Protein AF-A0A482UJD5-F1 (afdb_monomer)

Nearest PDB structures (foldseek):
  8xbt-assembly1_N  TM=9.137E-01  e=8.968E-06  Homo sapiens
  5nwl-assembly2_N  TM=9.679E-01  e=3.492E-05  Homo sapiens
  5nwl-assembly2_H  TM=9.721E-01  e=4.282E-05  Homo sapiens
  5nwl-assembly1_D  TM=9.813E-01  e=5.619E-05  Homo sapiens
  8gyk-assembly1_B  TM=9.542E-01  e=8.449E-05  Homo sapiens

Structure (mmCIF, N/CA/C/O backbone):
data_AF-A0A482UJD5-F1
#
_entry.id   AF-A0A482UJD5-F1
#
loop_
_atom_site.group_PDB
_atom_site.id
_atom_site.type_symbol
_atom_site.label_atom_id
_atom_site.label_alt_id
_atom_site.label_comp_id
_atom_site.label_asym_id
_atom_site.label_entity_id
_atom_site.label_seq_id
_atom_site.pdbx_PDB_ins_code
_atom_site.Cartn_x
_atom_site.Cartn_y
_atom_site.Cartn_z
_atom_site.occupancy
_atom_site.B_iso_or_equiv
_atom_site.auth_seq_id
_atom_site.auth_comp_id
_atom_site.auth_asym_id
_atom_site.auth_atom_id
_atom_site.pdbx_PDB_model_num
ATOM 1 N N . LEU A 1 1 ? 8.926 11.710 -7.512 1.00 46.88 1 LEU A N 1
ATOM 2 C CA . LEU A 1 1 ? 7.544 11.847 -6.994 1.00 46.88 1 LEU A CA 1
ATOM 3 C C . LEU A 1 1 ? 6.879 10.476 -7.021 1.00 46.88 1 LEU A C 1
ATOM 5 O O . LEU A 1 1 ? 6.949 9.832 -8.053 1.00 46.88 1 LEU A O 1
ATOM 9 N N . GLY A 1 2 ? 6.278 10.023 -5.917 1.00 64.31 2 GLY A N 1
ATOM 10 C CA . GLY A 1 2 ? 5.357 8.874 -5.939 1.00 64.31 2 GLY A CA 1
ATOM 11 C C . GLY A 1 2 ? 3.920 9.342 -6.150 1.00 64.31 2 GLY A C 1
ATOM 12 O O . GLY A 1 2 ? 3.647 10.535 -6.004 1.00 64.31 2 GLY A O 1
ATOM 13 N N . THR A 1 3 ? 3.009 8.435 -6.479 1.00 79.56 3 THR A N 1
ATOM 14 C CA . THR A 1 3 ? 1.579 8.703 -6.741 1.00 79.56 3 THR A CA 1
ATOM 15 C C . THR A 1 3 ? 0.713 8.580 -5.485 1.00 79.56 3 THR A C 1
ATOM 17 O O . THR A 1 3 ? -0.313 9.257 -5.354 1.00 79.56 3 THR A O 1
ATOM 20 N N . PHE A 1 4 ? 1.142 7.775 -4.512 1.00 89.94 4 PHE A N 1
ATOM 21 C CA . PHE A 1 4 ? 0.426 7.604 -3.253 1.00 89.94 4 PHE A CA 1
ATOM 22 C C . PHE A 1 4 ? 0.446 8.884 -2.400 1.00 89.94 4 PHE A C 1
ATOM 24 O O . PHE A 1 4 ? 1.473 9.557 -2.262 1.00 89.94 4 PHE A O 1
ATOM 31 N N . ARG A 1 5 ? -0.719 9.254 -1.861 1.00 91.44 5 ARG A N 1
ATOM 32 C CA . ARG A 1 5 ? -0.927 10.435 -1.010 1.00 91.44 5 ARG A CA 1
ATOM 33 C C . ARG A 1 5 ? -1.864 10.032 0.133 1.00 91.44 5 ARG A C 1
ATOM 35 O O . ARG A 1 5 ? -3.058 9.914 -0.140 1.00 91.44 5 ARG A O 1
ATOM 42 N N . PRO A 1 6 ? -1.369 9.865 1.372 1.00 89.69 6 PRO A N 1
ATOM 43 C CA . PRO A 1 6 ? -2.197 9.463 2.515 1.00 89.69 6 PRO A CA 1
ATOM 44 C C . PRO A 1 6 ? -3.411 10.3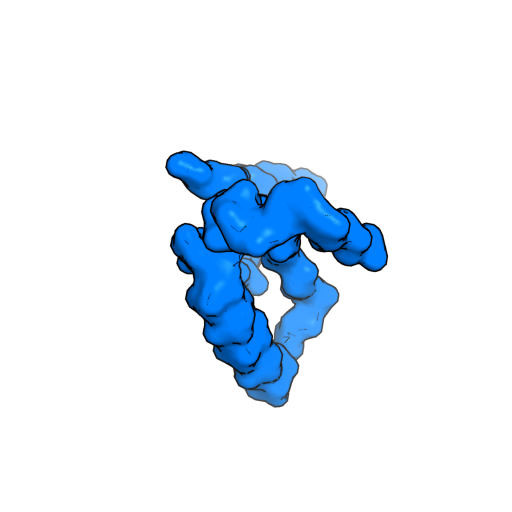71 2.742 1.00 89.69 6 PRO A C 1
ATOM 46 O O . PRO A 1 6 ? -4.495 9.892 3.042 1.00 89.69 6 PRO A O 1
ATOM 49 N N . LEU A 1 7 ? -3.274 11.674 2.472 1.00 91.25 7 LEU A N 1
ATOM 50 C CA . LEU A 1 7 ? -4.374 12.644 2.564 1.00 91.25 7 LEU A CA 1
ATOM 51 C C . LEU A 1 7 ? -5.586 12.302 1.677 1.00 91.25 7 LEU A C 1
ATOM 53 O O . LEU A 1 7 ? -6.694 12.730 1.978 1.00 91.25 7 LEU A O 1
ATOM 57 N N . ARG A 1 8 ? -5.411 11.517 0.601 1.00 94.31 8 ARG A N 1
ATOM 58 C CA . ARG A 1 8 ? -6.545 11.029 -0.201 1.00 94.31 8 ARG A CA 1
ATOM 59 C C . ARG A 1 8 ? -7.353 9.949 0.520 1.00 94.31 8 ARG A C 1
ATOM 61 O O . ARG A 1 8 ? -8.527 9.800 0.218 1.00 94.31 8 ARG A O 1
ATOM 68 N N . LEU A 1 9 ? -6.750 9.202 1.445 1.00 95.62 9 LEU A N 1
ATOM 69 C CA . LEU A 1 9 ? -7.473 8.228 2.264 1.00 95.62 9 LEU A CA 1
ATOM 70 C C . LEU A 1 9 ? -8.313 8.921 3.334 1.00 95.62 9 LEU A C 1
ATOM 72 O O . LEU A 1 9 ? -9.426 8.478 3.578 1.00 95.62 9 LEU A O 1
ATOM 76 N N . VAL A 1 10 ? -7.831 10.035 3.895 1.00 96.00 10 VAL A N 1
ATOM 77 C CA . VAL A 1 10 ? -8.583 10.842 4.872 1.00 96.00 10 VAL A CA 1
ATOM 78 C C . VAL A 1 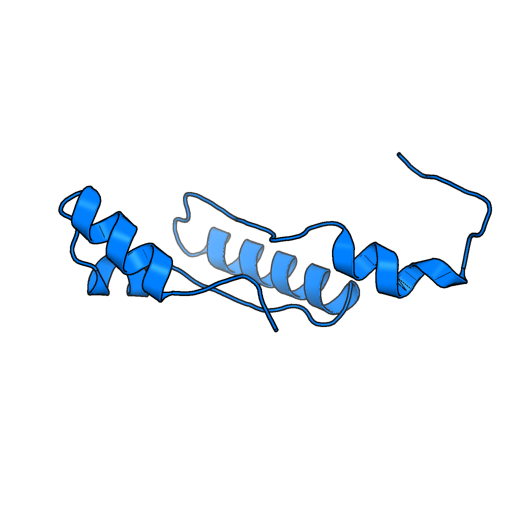10 ? -9.913 11.310 4.281 1.00 96.00 10 VAL A C 1
ATOM 80 O O . VAL A 1 10 ? -10.965 11.039 4.849 1.00 96.00 10 VAL A O 1
ATOM 83 N N . SER A 1 11 ? -9.893 11.913 3.088 1.00 96.25 11 SER A N 1
ATOM 84 C CA . SER A 1 11 ? -11.127 12.384 2.444 1.00 96.25 11 SER A CA 1
ATOM 85 C C . SER A 1 11 ? -12.083 11.250 2.050 1.00 96.25 11 SER A C 1
ATOM 87 O O . SER A 1 11 ? -13.300 11.436 2.032 1.00 96.25 11 SER A O 1
ATOM 89 N N . ILE A 1 12 ? -11.558 10.057 1.747 1.00 97.00 12 ILE A N 1
ATOM 90 C CA . ILE A 1 12 ? -12.377 8.860 1.514 1.00 97.00 12 ILE A CA 1
ATOM 91 C C . ILE A 1 12 ? -12.984 8.366 2.835 1.00 97.00 12 ILE A C 1
ATOM 93 O O . ILE A 1 12 ? -14.179 8.077 2.865 1.00 97.00 12 ILE A O 1
ATOM 97 N N . ALA A 1 13 ? -12.204 8.305 3.916 1.00 97.56 13 ALA A N 1
ATOM 98 C CA . ALA A 1 13 ? -12.665 7.882 5.237 1.00 97.56 13 ALA A CA 1
ATOM 99 C C . ALA A 1 13 ? -13.814 8.772 5.733 1.00 97.56 13 ALA A C 1
ATOM 101 O O . ALA A 1 13 ? -14.868 8.258 6.101 1.00 97.56 13 ALA A O 1
ATOM 102 N N . GLU A 1 14 ? -13.662 10.095 5.626 1.00 96.56 14 GLU A N 1
ATOM 103 C CA . GLU A 1 14 ? -14.700 11.071 5.980 1.00 96.56 14 GLU A CA 1
ATOM 104 C C . GLU A 1 14 ? -15.996 10.849 5.186 1.00 96.56 14 GLU A C 1
ATOM 106 O O . GLU A 1 14 ? -17.087 10.827 5.759 1.00 96.56 14 GLU A O 1
ATOM 111 N N . ARG A 1 15 ? -15.892 10.611 3.870 1.00 97.94 15 ARG A N 1
ATOM 112 C CA . ARG A 1 15 ? -17.053 10.321 3.010 1.00 97.94 15 ARG A CA 1
ATOM 113 C C . ARG A 1 15 ? -17.820 9.076 3.464 1.00 97.94 15 ARG A C 1
ATOM 115 O O . ARG A 1 15 ? -19.042 9.043 3.326 1.00 97.94 15 ARG A O 1
ATOM 122 N N . PHE A 1 16 ? -17.118 8.059 3.958 1.00 97.88 16 PHE A N 1
ATOM 123 C CA . PHE A 1 16 ? -17.708 6.812 4.448 1.00 97.88 16 PHE A CA 1
ATOM 124 C C . PHE A 1 16 ? -17.967 6.810 5.965 1.00 97.88 16 PHE A C 1
ATOM 126 O O . PHE A 1 16 ? -18.331 5.769 6.501 1.00 97.88 16 PHE A O 1
ATOM 133 N N . GLN A 1 17 ? -17.835 7.960 6.643 1.00 97.69 17 GLN A N 1
ATOM 134 C CA . GLN A 1 17 ? -18.044 8.110 8.092 1.00 97.69 17 GLN A CA 1
ATOM 135 C C . GLN A 1 17 ? -17.143 7.189 8.937 1.00 97.69 17 GLN A C 1
ATOM 137 O O . GLN A 1 17 ? -17.545 6.700 9.990 1.00 97.69 17 GLN A O 1
ATOM 142 N N . MET A 1 18 ? -15.920 6.948 8.466 1.00 97.75 18 MET A N 1
ATOM 143 C CA . MET A 1 18 ? -14.895 6.176 9.171 1.00 97.75 18 MET A CA 1
ATOM 144 C C . MET A 1 18 ? -13.924 7.109 9.901 1.00 97.75 18 MET A C 1
ATOM 146 O O . MET A 1 18 ? -13.714 8.243 9.469 1.00 97.75 18 MET A O 1
ATOM 150 N N . ASN A 1 19 ? -13.290 6.622 10.972 1.00 97.81 19 ASN A N 1
ATOM 151 C CA . ASN A 1 19 ? -12.212 7.344 11.645 1.00 97.81 19 ASN A CA 1
ATOM 152 C C . ASN A 1 19 ? -10.961 7.391 10.736 1.00 97.81 19 ASN A C 1
ATOM 154 O O . ASN A 1 19 ? -10.425 6.331 10.399 1.00 97.81 19 ASN A O 1
ATOM 158 N N . PRO A 1 20 ? -10.474 8.579 10.324 1.00 96.75 20 PRO A N 1
ATOM 159 C CA . PRO A 1 20 ? -9.311 8.680 9.447 1.00 96.75 20 PRO A CA 1
ATOM 160 C C . PRO A 1 20 ? -8.023 8.108 10.045 1.00 96.75 20 PRO A C 1
ATOM 162 O O . PRO A 1 20 ? -7.213 7.566 9.297 1.00 96.75 20 PRO A O 1
ATOM 165 N N . GLU A 1 21 ? -7.828 8.212 11.362 1.00 96.75 21 GLU A N 1
ATOM 166 C CA . GLU A 1 21 ? -6.624 7.705 12.033 1.00 96.75 21 GLU A CA 1
ATOM 167 C C . GLU A 1 21 ? -6.578 6.177 11.957 1.00 96.75 21 GLU A C 1
ATOM 169 O O . GLU A 1 21 ? -5.613 5.617 11.440 1.00 96.75 21 GLU A O 1
ATOM 174 N N . GLU A 1 22 ? -7.680 5.514 12.314 1.00 97.25 22 GLU A N 1
ATOM 175 C CA . GLU A 1 22 ? -7.819 4.058 12.192 1.00 97.25 22 GLU A CA 1
ATOM 176 C C . GLU A 1 22 ? -7.661 3.586 10.739 1.00 97.25 22 GLU A C 1
ATOM 178 O O . GLU A 1 22 ? -7.056 2.547 10.477 1.00 97.25 22 GLU A O 1
ATOM 183 N N . VAL A 1 23 ? -8.179 4.334 9.756 1.00 96.81 23 VAL A N 1
ATOM 184 C CA . VAL A 1 23 ? -7.993 3.989 8.336 1.00 96.81 23 VAL A CA 1
ATOM 185 C C . VAL A 1 23 ? -6.521 4.058 7.936 1.00 96.81 23 VAL A C 1
ATOM 187 O O . VAL A 1 23 ? -6.056 3.184 7.207 1.00 96.81 23 VAL A O 1
ATOM 190 N N . LEU A 1 24 ? -5.781 5.071 8.389 1.00 95.06 24 LEU A N 1
ATOM 191 C CA . LEU A 1 24 ? -4.360 5.215 8.067 1.00 95.06 24 LEU A CA 1
ATOM 192 C C . LEU A 1 24 ? -3.500 4.150 8.757 1.00 95.06 24 LEU A C 1
ATOM 194 O O . LEU A 1 24 ? -2.575 3.640 8.130 1.00 95.06 24 LEU A O 1
ATOM 198 N N . GLU A 1 25 ? -3.821 3.780 9.998 1.00 95.44 25 GLU A N 1
ATOM 199 C CA . GLU A 1 25 ? -3.134 2.707 10.731 1.00 95.44 25 GLU A CA 1
ATOM 200 C C . GLU A 1 25 ? -3.301 1.336 10.061 1.00 95.44 25 GLU A C 1
ATOM 202 O O . GLU A 1 25 ? -2.393 0.507 10.096 1.00 95.44 25 GLU A O 1
ATOM 207 N N . ASN A 1 26 ? -4.429 1.113 9.382 1.00 95.75 26 ASN A N 1
ATOM 208 C CA . ASN A 1 26 ? -4.722 -0.134 8.673 1.00 95.75 26 ASN A CA 1
ATOM 209 C C . ASN A 1 26 ? -4.122 -0.215 7.254 1.00 95.75 26 ASN A C 1
ATOM 211 O O . ASN A 1 26 ? -4.398 -1.173 6.526 1.00 95.75 26 ASN A O 1
ATOM 215 N N . VAL A 1 27 ? -3.319 0.766 6.822 1.00 95.75 27 VAL A N 1
ATOM 216 C CA . VAL A 1 27 ? -2.725 0.793 5.477 1.00 95.75 27 VAL A CA 1
ATOM 217 C C . VAL A 1 27 ? -1.204 0.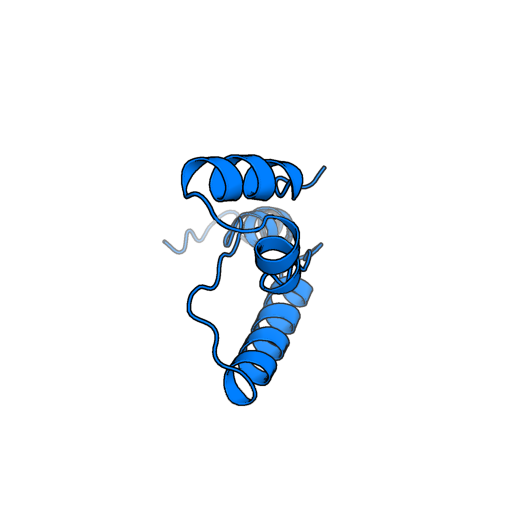784 5.547 1.00 95.75 27 VAL A C 1
ATOM 219 O O . VAL A 1 27 ? -0.564 1.764 5.920 1.00 95.75 27 VAL A O 1
ATOM 222 N N . ILE A 1 28 ? -0.608 -0.308 5.067 1.00 94.50 28 ILE A N 1
ATOM 223 C CA . ILE A 1 28 ? 0.838 -0.410 4.864 1.00 94.50 28 ILE A CA 1
ATOM 224 C C . ILE A 1 28 ? 1.180 0.087 3.456 1.00 94.50 28 ILE A C 1
ATOM 226 O O . ILE A 1 28 ? 0.582 -0.338 2.468 1.00 94.50 28 ILE A O 1
ATOM 230 N N . CYS A 1 29 ? 2.163 0.984 3.354 1.00 93.75 29 CYS A N 1
ATOM 231 C CA . CYS A 1 29 ? 2.656 1.502 2.082 1.00 93.75 29 CYS A CA 1
ATOM 232 C C . CYS A 1 29 ? 4.176 1.352 1.998 1.00 93.75 29 CYS A C 1
ATOM 234 O O . CYS A 1 29 ? 4.904 1.887 2.831 1.00 93.75 29 CYS A O 1
ATOM 236 N N . ALA A 1 30 ? 4.650 0.717 0.929 1.00 94.12 30 ALA A N 1
ATOM 237 C CA . ALA A 1 30 ? 6.063 0.627 0.583 1.00 94.12 30 ALA A CA 1
ATOM 238 C C . ALA A 1 30 ? 6.311 1.219 -0.811 1.00 94.12 30 ALA A C 1
ATOM 240 O O . ALA A 1 30 ? 5.394 1.341 -1.627 1.00 94.12 30 ALA A O 1
ATOM 241 N N . ARG A 1 31 ? 7.557 1.612 -1.091 1.00 92.94 31 ARG A N 1
ATOM 242 C CA . ARG A 1 31 ? 7.974 2.078 -2.417 1.00 92.94 31 ARG A CA 1
ATOM 243 C C . ARG A 1 31 ? 9.137 1.237 -2.916 1.00 92.94 31 ARG A C 1
ATOM 245 O O . ARG A 1 31 ? 10.184 1.216 -2.281 1.00 92.94 31 ARG A O 1
ATOM 252 N N . ALA A 1 32 ? 8.956 0.652 -4.094 1.00 94.12 32 ALA A N 1
ATOM 253 C CA . ALA A 1 32 ? 10.038 0.085 -4.881 1.00 94.12 32 ALA A CA 1
ATOM 254 C C . ALA A 1 32 ? 10.691 1.162 -5.763 1.00 94.12 32 ALA A C 1
ATOM 256 O O . ALA A 1 32 ? 10.009 2.040 -6.304 1.00 94.12 32 ALA A O 1
ATOM 257 N N . HIS A 1 33 ? 12.010 1.087 -5.906 1.00 92.38 33 HIS A N 1
ATOM 258 C CA . HIS A 1 33 ? 12.826 1.958 -6.752 1.00 92.38 33 HIS A CA 1
ATOM 259 C C . HIS A 1 33 ? 13.323 1.262 -8.023 1.00 92.38 33 HIS A C 1
ATOM 261 O O . HIS A 1 33 ? 13.716 1.951 -8.960 1.00 92.38 33 HIS A O 1
ATOM 267 N N . ASN A 1 34 ? 13.274 -0.069 -8.059 1.00 92.44 34 ASN A N 1
ATOM 268 C CA . ASN A 1 34 ? 13.584 -0.913 -9.209 1.00 92.44 34 ASN A CA 1
ATOM 269 C C . ASN A 1 34 ? 12.740 -2.206 -9.156 1.00 92.44 34 ASN A C 1
ATOM 271 O O . ASN A 1 34 ? 12.031 -2.468 -8.177 1.00 92.44 34 ASN A O 1
ATOM 275 N N . SER A 1 35 ? 12.779 -2.982 -10.234 1.00 93.38 35 SER A N 1
ATOM 276 C CA . SER A 1 35 ? 12.011 -4.218 -10.418 1.00 93.38 35 SER A CA 1
ATOM 277 C C . SER A 1 35 ? 12.400 -5.333 -9.441 1.00 93.38 35 SER A C 1
ATOM 279 O O . SER A 1 35 ? 11.524 -6.077 -9.001 1.00 93.38 35 SER A O 1
ATOM 281 N N . GLU A 1 36 ? 13.668 -5.416 -9.037 1.00 94.75 36 GLU A N 1
ATOM 282 C CA . GLU A 1 36 ? 14.144 -6.376 -8.031 1.00 94.75 36 GLU A CA 1
ATOM 283 C C . GLU A 1 36 ? 13.551 -6.078 -6.647 1.00 94.75 36 GLU A C 1
ATOM 285 O O . GLU A 1 36 ? 12.887 -6.928 -6.057 1.00 94.75 36 GLU A O 1
ATOM 290 N N . GLN A 1 37 ? 13.653 -4.830 -6.185 1.00 95.81 37 GLN A N 1
ATOM 291 C CA . GLN A 1 37 ? 13.056 -4.383 -4.927 1.00 95.81 37 GLN A CA 1
ATOM 292 C C . GLN A 1 37 ? 11.526 -4.534 -4.942 1.00 95.81 37 GLN A C 1
ATOM 294 O O . GLN A 1 37 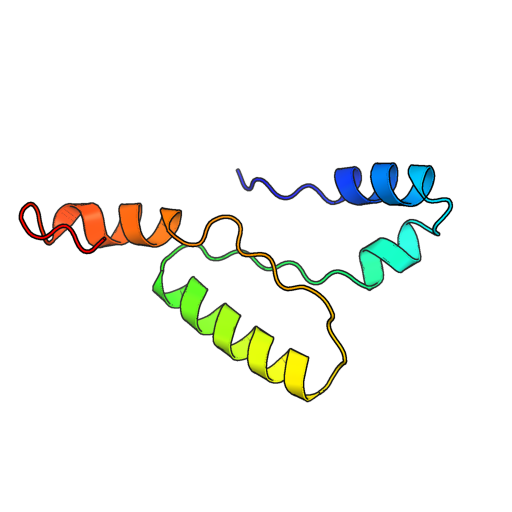? 10.911 -4.796 -3.910 1.00 95.81 37 GLN A O 1
ATOM 299 N N . GLN A 1 38 ? 10.880 -4.378 -6.105 1.00 95.75 38 GLN A N 1
ATOM 300 C CA . GLN A 1 38 ? 9.446 -4.647 -6.235 1.00 95.75 38 GLN A CA 1
ATOM 301 C C . GLN A 1 38 ? 9.119 -6.114 -5.916 1.00 95.75 38 GLN A C 1
ATOM 303 O O . GLN A 1 38 ? 8.099 -6.376 -5.281 1.00 95.75 38 GLN A O 1
ATOM 308 N N . LEU A 1 39 ? 9.968 -7.060 -6.325 1.00 96.31 39 LEU A N 1
ATOM 309 C CA . LEU A 1 39 ? 9.781 -8.487 -6.066 1.00 96.31 39 LEU A CA 1
ATOM 310 C C 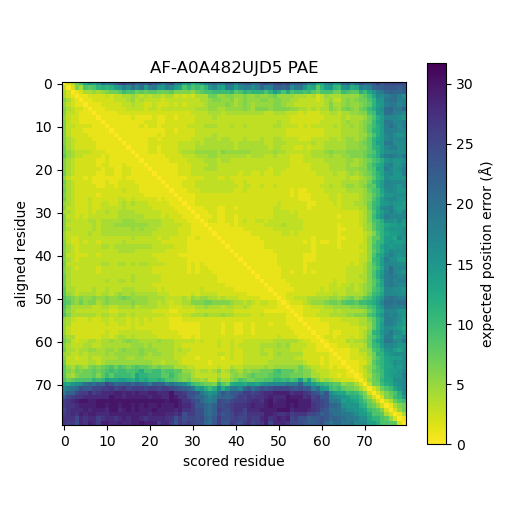. LEU A 1 39 ? 10.056 -8.858 -4.600 1.00 96.31 39 LEU A C 1
ATOM 312 O O . LEU A 1 39 ? 9.308 -9.648 -4.019 1.00 96.31 39 LEU A O 1
ATOM 316 N N . GLU A 1 40 ? 11.076 -8.256 -3.987 1.00 97.38 40 GLU A N 1
ATOM 317 C CA . GLU A 1 40 ? 11.358 -8.412 -2.553 1.00 97.38 40 GLU A CA 1
ATOM 318 C C . GLU A 1 40 ? 10.169 -7.942 -1.706 1.00 97.38 40 GLU A C 1
ATOM 320 O O . GLU A 1 40 ? 9.645 -8.704 -0.896 1.00 97.38 40 GLU A O 1
ATOM 325 N N . LEU A 1 41 ? 9.642 -6.743 -1.983 1.00 97.50 41 LEU A N 1
ATOM 326 C CA . LEU A 1 41 ? 8.486 -6.199 -1.262 1.00 97.50 41 LEU A CA 1
ATOM 327 C C . LEU A 1 41 ? 7.222 -7.057 -1.409 1.00 97.50 41 LEU A C 1
ATOM 329 O O . LEU A 1 41 ? 6.407 -7.103 -0.490 1.00 97.50 41 LEU A O 1
ATOM 333 N N . LEU A 1 42 ? 7.032 -7.735 -2.546 1.00 96.94 42 LEU A N 1
ATOM 334 C CA . LEU A 1 42 ? 5.925 -8.684 -2.711 1.00 96.94 42 LEU A CA 1
ATOM 335 C C . LEU A 1 42 ? 6.113 -9.937 -1.848 1.00 96.94 42 LEU A C 1
ATOM 337 O O . LEU A 1 42 ? 5.130 -10.473 -1.337 1.00 96.94 42 LEU A O 1
ATOM 341 N N . SER A 1 43 ? 7.355 -10.387 -1.670 1.00 97.69 43 SER A N 1
ATOM 342 C CA . SER A 1 43 ? 7.680 -11.524 -0.804 1.00 97.69 43 SER A CA 1
ATOM 343 C C . SER A 1 43 ? 7.458 -11.168 0.669 1.00 97.69 43 SER A C 1
ATOM 345 O O . SER A 1 43 ? 6.798 -11.920 1.387 1.00 97.69 43 SER A O 1
ATOM 347 N N . ASP A 1 44 ? 7.896 -9.978 1.089 1.00 97.06 44 ASP A N 1
ATOM 348 C CA . ASP A 1 44 ? 7.635 -9.444 2.430 1.00 97.06 44 ASP A CA 1
ATOM 349 C C . ASP A 1 44 ? 6.132 -9.258 2.681 1.00 97.06 44 A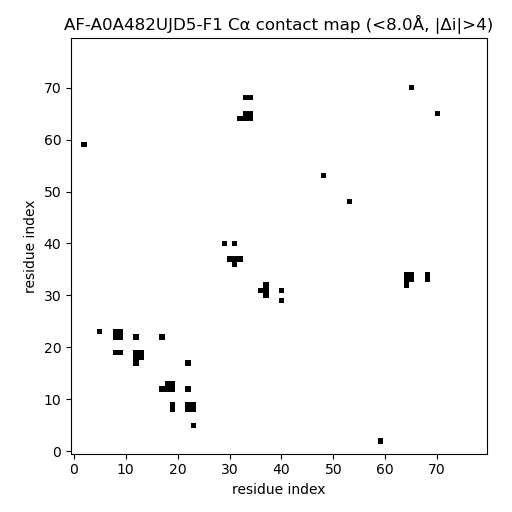SP A C 1
ATOM 351 O O . ASP A 1 44 ? 5.612 -9.640 3.730 1.00 97.06 44 ASP A O 1
ATOM 355 N N . ALA A 1 45 ? 5.399 -8.722 1.698 1.00 96.69 45 ALA A N 1
ATO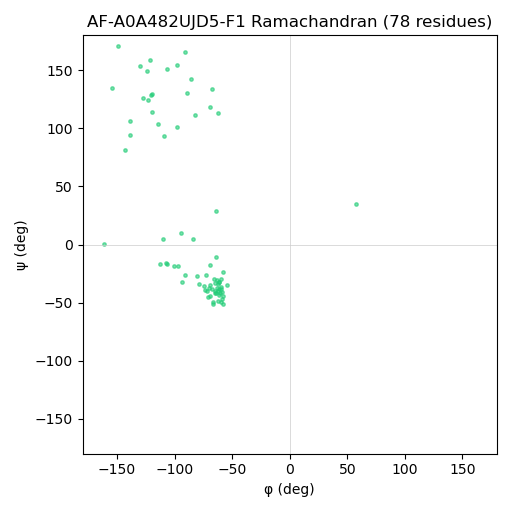M 356 C CA . ALA A 1 45 ? 3.950 -8.580 1.786 1.00 96.69 45 ALA A CA 1
ATOM 357 C C . ALA A 1 45 ? 3.259 -9.941 1.944 1.00 96.69 45 ALA A C 1
ATOM 359 O O . ALA A 1 45 ? 2.356 -10.067 2.767 1.00 96.69 45 ALA A O 1
ATOM 360 N N . ALA A 1 46 ? 3.692 -10.971 1.212 1.00 96.69 46 ALA A N 1
ATOM 361 C CA . ALA A 1 46 ? 3.153 -12.321 1.357 1.00 96.69 46 ALA A CA 1
ATOM 362 C C . ALA A 1 46 ? 3.402 -12.897 2.763 1.00 96.69 46 ALA A C 1
ATOM 364 O O . ALA A 1 46 ? 2.496 -13.507 3.334 1.00 96.69 46 ALA A O 1
ATOM 365 N N . ALA A 1 47 ? 4.584 -12.661 3.343 1.00 97.25 47 ALA A N 1
ATOM 366 C CA . ALA A 1 47 ? 4.884 -13.051 4.719 1.00 97.25 47 ALA A CA 1
ATOM 367 C C . ALA A 1 47 ? 3.960 -12.333 5.719 1.00 97.25 47 ALA A C 1
ATOM 369 O O . ALA A 1 47 ? 3.292 -12.993 6.516 1.00 97.25 47 ALA A O 1
ATOM 370 N N . LEU A 1 48 ? 3.805 -11.010 5.604 1.00 96.25 48 LEU A N 1
ATOM 371 C CA . LEU A 1 48 ? 2.886 -10.230 6.445 1.00 96.25 48 LEU A CA 1
ATOM 372 C C . LEU A 1 48 ? 1.431 -10.703 6.318 1.00 96.25 48 LEU A C 1
ATOM 374 O O . LEU A 1 48 ? 0.717 -10.813 7.315 1.00 96.25 48 LEU A O 1
ATOM 378 N N . MET A 1 49 ? 0.993 -11.026 5.099 1.00 95.88 49 MET A N 1
ATOM 379 C CA . MET A 1 49 ? -0.350 -11.545 4.825 1.00 95.88 49 MET A CA 1
ATOM 380 C C . MET A 1 49 ? -0.581 -12.963 5.360 1.00 95.88 49 MET A C 1
ATOM 382 O O . MET A 1 49 ? -1.732 -13.378 5.490 1.00 95.88 49 MET A O 1
ATOM 386 N N . SER A 1 50 ? 0.484 -13.706 5.672 1.00 96.44 50 SER A N 1
ATOM 387 C CA . SER A 1 50 ? 0.382 -15.011 6.332 1.00 96.44 50 SER A CA 1
ATOM 388 C C . SER A 1 50 ? 0.171 -14.893 7.846 1.00 96.44 50 SER A C 1
ATOM 390 O O . SER A 1 50 ? -0.462 -15.761 8.445 1.00 96.44 50 SER A O 1
ATOM 392 N N . GLU A 1 51 ? 0.645 -13.803 8.453 1.00 96.12 51 GLU A N 1
ATOM 393 C CA . GLU A 1 51 ? 0.559 -13.554 9.897 1.00 96.12 51 GLU A CA 1
ATOM 394 C C . GLU A 1 51 ? -0.671 -12.724 10.282 1.00 96.12 51 GLU A C 1
ATOM 396 O O . GLU A 1 51 ? -1.228 -12.887 11.367 1.00 96.12 51 GLU A O 1
ATOM 401 N N . SER A 1 52 ? -1.106 -11.823 9.399 1.00 93.69 52 SER A N 1
ATOM 402 C CA . SER A 1 52 ? -2.210 -10.890 9.631 1.00 93.69 52 SER A CA 1
ATOM 403 C C . SER A 1 52 ? -3.218 -10.906 8.487 1.00 93.69 52 SER A C 1
ATOM 405 O O . SER A 1 52 ? -2.902 -11.204 7.337 1.00 93.69 52 SER A O 1
ATOM 407 N N . ARG A 1 53 ? -4.473 -10.560 8.785 1.00 95.12 53 ARG A N 1
ATOM 408 C CA . ARG A 1 53 ? -5.541 -10.545 7.781 1.00 95.12 53 ARG A CA 1
ATOM 409 C C . ARG A 1 53 ? -5.504 -9.249 6.970 1.00 95.12 53 ARG A C 1
ATOM 411 O O . ARG A 1 53 ? -5.910 -8.204 7.465 1.00 95.12 53 ARG A O 1
ATOM 418 N N . PHE A 1 54 ? -5.149 -9.354 5.694 1.00 96.38 54 PHE A N 1
ATOM 419 C CA . PHE A 1 54 ? -5.308 -8.281 4.709 1.00 96.38 54 PHE A CA 1
ATOM 420 C C . PHE A 1 54 ? -6.456 -8.593 3.746 1.00 96.38 54 PHE A C 1
ATOM 422 O O . PHE A 1 54 ? -6.767 -9.755 3.482 1.00 96.38 54 PHE A O 1
ATOM 429 N N . SER A 1 55 ? -7.098 -7.553 3.214 1.00 96.62 55 SER A N 1
ATOM 430 C CA . SER A 1 55 ? -8.217 -7.675 2.267 1.00 96.62 55 SER A CA 1
ATOM 431 C C . SER A 1 55 ? -7.892 -7.180 0.856 1.00 96.62 55 SER A C 1
ATOM 433 O O . SER A 1 55 ? -8.623 -7.507 -0.078 1.00 96.62 55 SER A O 1
ATOM 435 N N . LEU A 1 56 ? -6.821 -6.398 0.687 1.00 96.44 56 LEU A N 1
ATOM 436 C CA . LEU A 1 56 ? -6.473 -5.760 -0.578 1.00 96.44 56 LEU A CA 1
ATOM 437 C C . LEU A 1 56 ? -4.966 -5.489 -0.668 1.00 96.44 56 LEU A C 1
ATOM 439 O O . LEU A 1 56 ? -4.380 -4.940 0.261 1.00 96.44 56 LEU A O 1
ATOM 443 N N . LEU A 1 57 ? -4.369 -5.818 -1.815 1.00 96.38 57 LEU A N 1
ATOM 444 C CA . LEU A 1 57 ? -3.006 -5.445 -2.196 1.00 96.38 57 LEU A CA 1
ATOM 445 C C . LEU A 1 57 ? -3.069 -4.611 -3.482 1.00 96.38 57 LEU A C 1
ATOM 447 O O . LEU A 1 57 ? -3.699 -5.022 -4.455 1.00 96.38 57 LEU A O 1
ATOM 451 N N . ILE A 1 58 ? -2.418 -3.446 -3.491 1.00 96.00 58 ILE A N 1
ATOM 452 C CA . ILE A 1 58 ? -2.351 -2.554 -4.657 1.00 96.00 58 ILE A CA 1
ATOM 453 C C . ILE A 1 58 ? -0.890 -2.364 -5.053 1.00 96.00 58 ILE A C 1
ATOM 455 O O . ILE A 1 58 ? -0.071 -1.959 -4.232 1.00 96.00 58 ILE A O 1
ATOM 459 N N . VAL A 1 59 ? -0.588 -2.582 -6.334 1.00 95.56 59 VAL A N 1
ATOM 460 C CA . VAL A 1 59 ? 0.714 -2.266 -6.934 1.00 95.56 59 VAL A CA 1
ATOM 461 C C . VAL A 1 59 ? 0.515 -1.158 -7.967 1.00 95.56 59 VAL A C 1
ATOM 463 O O . VAL A 1 59 ? 0.022 -1.410 -9.066 1.00 95.56 59 VAL A O 1
ATOM 466 N N . ASP A 1 60 ? 0.890 0.072 -7.610 1.00 93.69 60 ASP A N 1
ATOM 467 C CA . ASP A 1 60 ? 0.839 1.247 -8.492 1.00 93.69 60 ASP A CA 1
ATOM 468 C C . ASP A 1 60 ? 2.267 1.6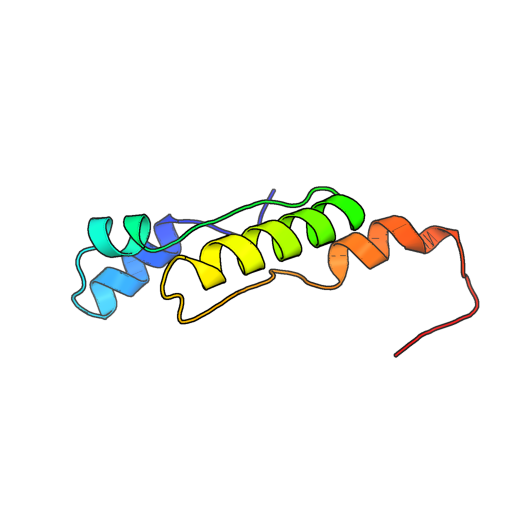83 -8.891 1.00 93.69 60 ASP A C 1
ATOM 470 O O . ASP A 1 60 ? 2.942 2.393 -8.148 1.00 93.69 60 ASP A O 1
ATOM 474 N N . SER A 1 61 ? 2.814 1.237 -10.023 1.00 91.31 61 SER A N 1
ATOM 475 C CA . SER A 1 61 ? 2.210 0.316 -10.998 1.00 91.31 61 SER A CA 1
ATOM 476 C C . SER A 1 61 ? 3.088 -0.902 -11.232 1.00 91.31 61 SER A C 1
ATOM 478 O O . SER A 1 61 ? 4.313 -0.814 -11.178 1.00 91.31 61 SER A O 1
ATOM 480 N N . ALA A 1 62 ? 2.447 -2.030 -11.542 1.00 91.31 62 ALA A N 1
ATOM 481 C CA . ALA A 1 62 ? 3.120 -3.317 -11.688 1.00 91.31 62 ALA A CA 1
ATOM 482 C C . ALA A 1 62 ? 4.197 -3.340 -12.786 1.00 91.31 62 ALA A C 1
ATOM 484 O O . ALA A 1 62 ? 5.166 -4.079 -12.656 1.00 91.31 62 ALA A O 1
ATOM 485 N N . THR A 1 63 ? 4.051 -2.541 -13.851 1.00 91.19 63 THR A N 1
ATOM 486 C CA . THR A 1 63 ? 4.916 -2.620 -15.043 1.00 91.19 63 THR A CA 1
ATOM 487 C C . THR A 1 63 ? 5.909 -1.473 -15.190 1.00 91.19 63 THR A C 1
ATOM 489 O O . THR A 1 63 ? 6.802 -1.560 -16.029 1.00 91.19 63 THR A O 1
ATOM 492 N N . ASN A 1 64 ? 5.742 -0.359 -14.470 1.00 89.94 64 ASN A N 1
ATOM 493 C CA . ASN A 1 64 ? 6.540 0.841 -14.743 1.00 89.94 64 ASN A CA 1
ATOM 494 C C . ASN A 1 64 ? 8.033 0.622 -14.467 1.00 89.94 64 ASN A C 1
ATOM 496 O O . ASN A 1 64 ? 8.848 1.014 -15.295 1.00 89.94 64 ASN A O 1
ATOM 500 N N . LEU A 1 65 ? 8.371 -0.061 -13.369 1.00 90.81 65 LEU A N 1
ATOM 501 C CA . LEU A 1 65 ? 9.763 -0.372 -13.024 1.00 90.81 65 LEU A CA 1
ATOM 502 C C . LEU A 1 65 ? 10.389 -1.369 -14.009 1.00 90.81 65 LEU A C 1
ATOM 504 O O . LEU A 1 65 ? 11.510 -1.177 -14.456 1.00 90.81 65 LEU A O 1
ATOM 508 N N . TYR A 1 66 ? 9.636 -2.369 -14.472 1.00 88.56 66 TYR A N 1
ATOM 509 C CA . TYR A 1 66 ? 10.129 -3.281 -15.511 1.00 88.56 66 TYR A CA 1
ATOM 510 C C . TYR A 1 66 ? 10.407 -2.567 -16.837 1.00 88.56 66 TYR A C 1
ATOM 512 O O . TYR A 1 66 ? 11.381 -2.873 -17.518 1.00 88.56 66 TYR A O 1
ATOM 520 N N . ARG A 1 67 ? 9.577 -1.589 -17.217 1.00 86.75 67 ARG A N 1
ATOM 521 C CA . ARG A 1 67 ? 9.824 -0.810 -18.435 1.00 86.75 67 ARG A CA 1
ATOM 522 C C . ARG A 1 67 ? 11.093 0.013 -18.325 1.00 86.75 67 ARG A C 1
ATOM 524 O O . ARG A 1 67 ? 11.799 0.104 -19.315 1.00 86.75 67 ARG A O 1
ATOM 531 N N . THR A 1 68 ? 11.389 0.618 -17.179 1.00 84.31 68 THR A N 1
ATOM 532 C CA . THR A 1 68 ? 12.623 1.398 -17.015 1.00 84.31 68 THR A CA 1
ATOM 533 C C . THR A 1 68 ? 13.854 0.510 -16.950 1.00 84.31 68 THR A C 1
ATOM 535 O O . THR A 1 68 ? 14.857 0.836 -17.572 1.00 84.31 68 THR A O 1
ATOM 538 N N . ASP A 1 69 ? 13.754 -0.627 -16.270 1.00 85.06 69 ASP A N 1
ATOM 539 C CA . ASP A 1 69 ? 14.912 -1.478 -16.003 1.00 85.06 69 ASP A CA 1
ATOM 540 C C . ASP A 1 69 ? 15.294 -2.324 -17.225 1.00 85.06 69 ASP A C 1
ATOM 542 O O . ASP A 1 69 ? 16.474 -2.527 -17.493 1.00 85.06 69 ASP A O 1
ATOM 546 N N . TYR A 1 70 ? 14.306 -2.754 -18.021 1.00 78.00 70 TYR A N 1
ATOM 547 C CA . TYR A 1 70 ? 14.516 -3.652 -19.165 1.00 78.00 70 TYR A CA 1
ATOM 548 C C . TYR A 1 70 ? 14.324 -2.992 -20.537 1.00 78.00 70 TYR A C 1
ATOM 550 O O . TYR A 1 70 ? 14.419 -3.668 -21.564 1.00 78.00 70 TYR A O 1
ATOM 558 N N . SER A 1 71 ? 14.094 -1.674 -20.610 1.00 67.31 71 SER A N 1
ATOM 559 C CA . SER A 1 71 ? 13.948 -0.966 -21.901 1.00 67.31 71 SER A CA 1
ATOM 560 C C . SER A 1 71 ? 15.214 -0.982 -22.768 1.00 67.31 71 SER A C 1
ATOM 562 O O . SER A 1 71 ? 15.132 -0.642 -23.948 1.00 67.31 71 SER A O 1
ATOM 564 N N . GLY A 1 72 ? 16.359 -1.411 -22.225 1.00 60.88 72 GLY A N 1
ATOM 565 C CA . GLY A 1 72 ? 17.631 -1.513 -22.943 1.00 60.88 72 GLY A CA 1
ATOM 566 C C . GLY A 1 72 ? 18.002 -2.897 -23.497 1.00 60.88 72 GLY A C 1
ATOM 567 O O . GLY A 1 72 ? 18.845 -2.952 -24.388 1.00 60.88 72 GLY A O 1
ATOM 568 N N . GLU A 1 73 ? 17.409 -4.005 -23.031 1.00 53.97 73 GLU A N 1
ATOM 569 C CA . GLU A 1 73 ? 17.948 -5.351 -23.335 1.00 53.97 73 GLU A CA 1
ATOM 570 C C . GLU A 1 73 ? 17.231 -6.115 -24.457 1.00 53.97 73 GLU A C 1
ATOM 572 O O . GLU A 1 73 ? 17.823 -7.016 -25.049 1.00 53.97 73 GLU A O 1
ATOM 577 N N . PHE A 1 74 ? 16.003 -5.746 -24.838 1.00 48.44 74 PHE A N 1
ATOM 578 C CA . PHE A 1 74 ? 15.297 -6.432 -25.927 1.00 48.44 74 PHE A CA 1
ATOM 579 C C . PHE A 1 74 ? 14.463 -5.478 -26.783 1.00 48.44 74 PHE A C 1
ATOM 581 O O . PHE A 1 74 ? 13.236 -5.455 -26.703 1.00 48.44 74 PHE A O 1
ATOM 588 N N . ALA A 1 75 ? 15.106 -4.796 -27.732 1.00 45.06 75 ALA A N 1
ATOM 589 C CA . ALA A 1 75 ? 14.445 -4.164 -28.881 1.00 45.06 75 ALA A CA 1
ATOM 590 C C . ALA A 1 75 ? 13.756 -5.177 -29.840 1.00 45.06 75 ALA A C 1
ATOM 592 O O . ALA A 1 75 ? 13.667 -4.933 -31.040 1.00 45.06 75 ALA A O 1
ATOM 593 N N . GLY A 1 76 ? 13.292 -6.338 -29.359 1.00 44.38 76 GLY A N 1
ATOM 594 C CA . GLY A 1 76 ? 12.846 -7.418 -30.240 1.00 44.38 76 GLY A CA 1
ATOM 595 C C . GLY A 1 76 ? 11.948 -8.508 -29.663 1.00 44.38 76 GLY A C 1
ATOM 596 O O . GLY A 1 76 ? 11.567 -9.390 -30.428 1.00 44.38 76 GLY A O 1
ATOM 597 N N . LYS A 1 77 ? 11.563 -8.496 -28.381 1.00 40.06 77 LYS A N 1
ATOM 598 C CA . LYS A 1 77 ? 10.544 -9.439 -27.886 1.00 40.06 77 LYS A CA 1
ATOM 599 C C . LYS A 1 77 ? 9.584 -8.755 -26.925 1.00 40.06 77 LYS A C 1
ATOM 601 O O . LYS A 1 77 ? 9.823 -8.654 -25.730 1.00 40.06 77 LYS A O 1
ATOM 606 N N . CYS A 1 78 ? 8.477 -8.292 -27.495 1.00 35.75 78 CYS A N 1
ATOM 607 C CA . CYS A 1 78 ? 7.257 -8.016 -26.757 1.00 35.75 78 CYS A CA 1
ATOM 608 C C . CYS A 1 78 ? 6.759 -9.339 -26.153 1.00 35.75 78 CYS A C 1
ATOM 610 O O . CYS A 1 78 ? 6.397 -10.252 -26.892 1.00 35.75 78 CYS A O 1
ATOM 612 N N . MET A 1 79 ? 6.777 -9.450 -24.827 1.00 37.31 79 MET A N 1
ATOM 613 C CA . MET A 1 79 ? 5.891 -10.358 -24.105 1.00 37.31 79 MET A CA 1
ATOM 614 C C . MET A 1 79 ? 4.716 -9.517 -23.615 1.00 37.31 79 MET A C 1
ATOM 616 O O . MET A 1 79 ? 4.853 -8.728 -22.680 1.00 37.31 79 MET A O 1
ATOM 620 N N . VAL A 1 80 ? 3.609 -9.628 -24.348 1.00 46.25 80 VAL A N 1
ATOM 621 C CA . VAL A 1 80 ? 2.255 -9.424 -23.819 1.00 46.25 80 VAL A CA 1
ATOM 622 C C . VAL A 1 80 ? 1.897 -10.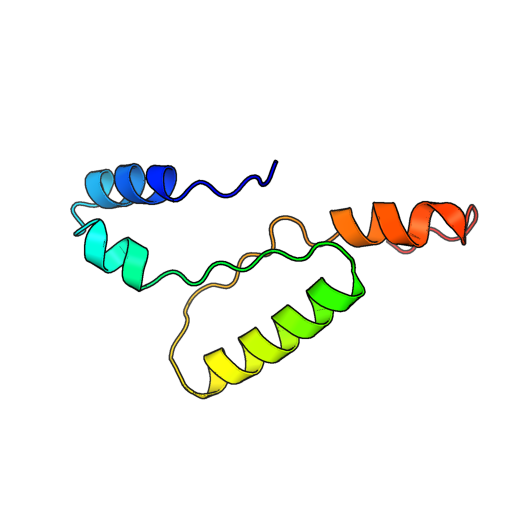587 -22.909 1.00 46.25 80 VAL A C 1
ATOM 624 O O . VAL A 1 80 ? 2.322 -11.720 -23.232 1.00 46.25 80 VAL A O 1
#

Secondary structure (DSSP, 8-state):
--S--THHHHHHHHHTT--HHHHHHT------SSHHHHHHHHHHHHHHHHHS-------TTTTHHHHHHHTTT-TT----

Mean predicted aligned error: 6.71 Å

Solvent-accessible surface area (backbone atoms only — not comparable to full-atom values): 5330 Å² total; per-residue (Å²): 136,80,88,84,56,72,72,61,52,38,59,51,24,55,76,70,75,44,62,44,66,63,54,53,74,73,54,88,83,86,82,63,92,42,51,66,51,43,53,51,52,51,51,53,47,52,55,52,51,72,78,41,96,73,92,81,87,84,69,95,60,82,56,60,40,48,49,68,74,49,68,80,80,54,99,80,66,87,80,128

Foldseek 3Di:
DDPDDLVVQQVVCVVVVHDSVVSSVLDDDDDDPALVVVVVVVVVVVVVVVVDPDDDDDDPDNCPRVCVVCVPPPPDDDDD

Radius of gyration: 16.33 Å; Cα contacts (8 Å, |Δi|>4): 30; chains: 1; bounding box: 36×28×42 Å

Sequence (80 aa):
LGTFRPLRLVSIAERFQMNPEEVLENVICARAHNSEQQLELLSDAAALMSESRFSLLIVDSATNLYRTDYSGEFAGKCMV

pLDDT: mean 87.42, std 16.92, range [35.75, 97.94]